Protein AF-A0A077ZKM0-F1 (afdb_monomer_lite)

Foldseek 3Di:
DEEEEEDVFQWPLVPDPCSVVCVVVLNLVSLQVTDTPDDLVLQQVLVVVVVVVVDAYEYQYEARAPDDPVSSVVNLVSNVVNCVVSVPDHDYYHHHHPPDQRCVVPVVPAQAYEYGDQDPVNQVSDPSYHYDHVVVDPVSVVSVVSD

Sequence (147 aa):
MLAFDMDGTIADLYGVNGWLSKLRKEDASPYLEAKPMWDVDKLNELINKLKQAGWEIAIITWLSKESSPEYAKAVREAKKAWLLKWGFPYDHFHGLKYGATKADAVRRKASKAILIDDNKKVREGWHLGETINPKTCDLIDFLASLL

InterPro domains:
  IPR023214 HAD superfamily [G3DSA:3.40.50.1000] (1-134)
  IPR036412 HAD-like superfamily [SSF56784] (2-122)

Secondary structure (DSSP, 8-state):
-EEE--BTTTEEGGGSTTHHHHHHTT--HHHHHPEESS-HHHHHHHHHHHHHTT--EEEEEEPPTT--HHHHHHHHHHHHHHHHHTT---SEEEEEPTT--GGGGTTTT-SS-EEE-S-HHHHHT--SS-EE-TTTS-HHHHHHTT-

Structure (mmCIF, N/CA/C/O backbone):
data_AF-A0A077ZKM0-F1
#
_entry.id   AF-A0A077ZKM0-F1
#
loop_
_atom_site.group_PDB
_atom_site.id
_atom_site.type_symbol
_atom_site.label_atom_id
_atom_site.label_alt_id
_atom_site.label_comp_id
_atom_site.label_asym_id
_atom_site.label_entity_id
_atom_site.label_seq_id
_atom_site.pdbx_PDB_ins_code
_atom_site.Cartn_x
_atom_site.Cartn_y
_atom_site.Cartn_z
_atom_site.occupancy
_atom_site.B_iso_or_equiv
_atom_site.auth_seq_id
_atom_site.auth_comp_id
_atom_site.auth_asym_id
_atom_site.auth_atom_id
_atom_site.pdbx_PDB_model_num
ATOM 1 N N . MET A 1 1 ? -7.426 10.182 10.824 1.00 96.75 1 MET A N 1
ATOM 2 C CA . MET A 1 1 ? -7.020 9.776 9.457 1.00 96.75 1 MET A CA 1
ATOM 3 C C . MET A 1 1 ? -6.014 8.641 9.544 1.00 96.75 1 MET A C 1
ATOM 5 O O . MET A 1 1 ? -5.131 8.699 10.399 1.00 96.75 1 MET A O 1
ATOM 9 N N . LEU A 1 2 ? -6.136 7.654 8.660 1.00 98.12 2 LEU A N 1
ATOM 10 C CA . LEU A 1 2 ? -5.120 6.635 8.404 1.00 98.12 2 LEU A CA 1
ATOM 11 C C . LEU A 1 2 ? -4.416 6.956 7.084 1.00 98.12 2 LEU A C 1
ATOM 13 O O . LEU A 1 2 ? -5.070 7.144 6.058 1.00 98.12 2 LEU A O 1
ATOM 17 N N . ALA A 1 3 ? -3.093 7.054 7.125 1.00 98.38 3 ALA A N 1
ATOM 18 C CA . ALA A 1 3 ? -2.249 7.307 5.970 1.00 98.38 3 ALA A CA 1
ATOM 19 C C . ALA A 1 3 ? -1.482 6.031 5.614 1.00 98.38 3 ALA A C 1
ATOM 21 O O . ALA A 1 3 ? -0.663 5.568 6.401 1.00 98.38 3 ALA A O 1
ATOM 22 N N . PHE A 1 4 ? -1.727 5.478 4.432 1.00 98.62 4 PHE A N 1
ATOM 23 C CA . PHE A 1 4 ? -1.089 4.256 3.956 1.00 98.62 4 PHE A CA 1
ATOM 24 C C . PHE A 1 4 ? -0.040 4.572 2.898 1.00 98.62 4 PHE A C 1
ATOM 26 O O . PHE A 1 4 ? -0.325 5.227 1.890 1.00 98.62 4 PHE A O 1
ATOM 33 N N . ASP A 1 5 ? 1.169 4.062 3.097 1.00 98.62 5 ASP A N 1
ATOM 34 C CA . ASP A 1 5 ? 2.068 3.801 1.983 1.00 98.62 5 ASP A CA 1
ATOM 35 C C . ASP A 1 5 ? 1.561 2.638 1.112 1.00 98.62 5 ASP A C 1
ATOM 37 O O . ASP A 1 5 ? 0.680 1.879 1.513 1.00 98.62 5 ASP A O 1
ATOM 41 N N . MET A 1 6 ? 2.120 2.502 -0.094 1.00 98.38 6 MET A N 1
ATOM 42 C CA . MET A 1 6 ? 1.832 1.380 -0.984 1.00 98.38 6 MET A CA 1
ATOM 43 C C . MET A 1 6 ? 2.916 0.304 -0.977 1.00 98.38 6 MET A C 1
ATOM 45 O O . MET A 1 6 ? 2.642 -0.834 -0.594 1.00 98.38 6 MET A O 1
ATOM 49 N N . ASP A 1 7 ? 4.117 0.643 -1.437 1.00 98.00 7 ASP A N 1
ATOM 50 C CA . ASP A 1 7 ? 5.103 -0.330 -1.909 1.00 98.00 7 ASP A CA 1
ATOM 51 C C . ASP A 1 7 ? 5.859 -0.972 -0.740 1.00 98.00 7 ASP A C 1
ATOM 53 O O . ASP A 1 7 ? 6.656 -0.326 -0.071 1.00 98.00 7 ASP A O 1
ATOM 57 N N . GLY A 1 8 ? 5.637 -2.265 -0.511 1.00 97.38 8 GLY A N 1
ATOM 58 C CA . GLY A 1 8 ? 6.117 -2.974 0.678 1.00 97.38 8 GLY A CA 1
ATOM 59 C C . GLY A 1 8 ? 5.218 -2.803 1.906 1.00 97.38 8 GLY A C 1
ATOM 60 O O . GLY A 1 8 ? 5.574 -3.296 2.977 1.00 97.38 8 GLY A O 1
ATOM 61 N N . THR A 1 9 ? 4.068 -2.136 1.746 1.00 98.31 9 THR A N 1
ATOM 62 C CA . THR A 1 9 ? 3.103 -1.839 2.815 1.00 98.31 9 THR A CA 1
ATOM 63 C C . THR A 1 9 ? 1.756 -2.526 2.576 1.00 98.31 9 THR A C 1
ATOM 65 O O . THR A 1 9 ? 1.406 -3.444 3.316 1.00 98.31 9 THR A O 1
ATOM 68 N N . ILE A 1 10 ? 1.018 -2.130 1.531 1.00 98.25 10 ILE A N 1
ATOM 69 C CA . ILE A 1 10 ? -0.215 -2.816 1.086 1.00 98.25 10 ILE A CA 1
ATOM 70 C C . ILE A 1 10 ? -0.001 -3.603 -0.211 1.00 98.25 10 ILE A C 1
ATOM 72 O O . ILE A 1 10 ? -0.718 -4.570 -0.457 1.00 98.25 10 ILE A O 1
ATOM 76 N N . ALA A 1 11 ? 1.002 -3.232 -1.010 1.00 98.44 11 ALA A N 1
ATOM 77 C CA . ALA A 1 11 ? 1.358 -3.880 -2.265 1.00 98.44 11 ALA A CA 1
ATOM 78 C C . ALA A 1 11 ? 2.772 -4.468 -2.178 1.00 98.44 11 ALA A C 1
ATOM 80 O O . ALA A 1 11 ? 3.730 -3.748 -1.893 1.00 98.44 11 ALA A O 1
ATOM 81 N N . ASP A 1 12 ? 2.922 -5.759 -2.464 1.00 98.25 12 ASP A N 1
ATOM 82 C CA . ASP A 1 12 ? 4.198 -6.477 -2.455 1.00 98.25 12 ASP A CA 1
ATOM 83 C C . ASP A 1 12 ? 5.005 -6.197 -3.732 1.00 98.25 12 ASP A C 1
ATOM 85 O O . ASP A 1 12 ? 5.233 -7.068 -4.574 1.00 98.25 12 ASP A O 1
ATOM 89 N N . LEU A 1 13 ? 5.403 -4.935 -3.915 1.00 98.44 13 LEU A N 1
ATOM 90 C CA . LEU A 1 13 ? 6.248 -4.529 -5.038 1.00 98.44 13 LEU A CA 1
ATOM 91 C C . LEU A 1 13 ? 7.565 -5.315 -5.047 1.00 98.44 13 LEU A C 1
ATOM 93 O O . LEU A 1 13 ? 8.053 -5.704 -6.107 1.00 98.44 13 LEU A O 1
ATOM 97 N N . TYR A 1 14 ? 8.142 -5.541 -3.865 1.00 97.38 14 TYR A N 1
ATOM 98 C CA . TYR A 1 14 ? 9.453 -6.166 -3.723 1.00 97.38 14 TYR A CA 1
ATOM 99 C C . TYR A 1 14 ? 9.433 -7.676 -4.008 1.00 97.38 14 TYR A C 1
ATOM 101 O O . TYR A 1 14 ? 10.485 -8.230 -4.334 1.00 97.38 14 TYR A O 1
ATOM 109 N N . GLY A 1 15 ? 8.262 -8.317 -3.955 1.00 97.88 15 GLY A N 1
ATOM 110 C CA . GLY A 1 15 ? 8.039 -9.695 -4.393 1.00 97.88 15 GLY A CA 1
ATOM 111 C C . GLY A 1 15 ? 7.833 -9.874 -5.903 1.00 97.88 15 GLY A C 1
ATOM 112 O O . GLY A 1 15 ? 7.847 -11.008 -6.387 1.00 97.88 15 GLY A O 1
ATOM 113 N N . VAL A 1 16 ? 7.674 -8.797 -6.688 1.00 98.50 16 VAL A N 1
ATOM 114 C CA . VAL A 1 16 ? 7.533 -8.908 -8.152 1.00 98.50 16 VAL A CA 1
ATOM 115 C C . VAL A 1 16 ? 8.869 -9.289 -8.793 1.00 98.50 16 VAL A C 1
ATOM 117 O O . VAL A 1 16 ? 9.893 -8.629 -8.601 1.00 98.50 16 VAL A O 1
ATOM 120 N N . ASN A 1 17 ? 8.870 -10.343 -9.613 1.00 98.31 17 ASN A N 1
ATOM 121 C CA . ASN A 1 17 ? 10.092 -10.817 -10.257 1.00 98.31 17 ASN A CA 1
ATOM 122 C C . ASN A 1 17 ? 10.723 -9.728 -11.144 1.00 98.31 17 ASN A C 1
ATOM 124 O O . ASN A 1 17 ? 10.085 -9.176 -12.042 1.00 98.31 17 ASN A O 1
ATOM 128 N N . GLY A 1 18 ? 11.998 -9.429 -10.896 1.00 98.12 18 GLY A N 1
ATOM 129 C CA . GLY A 1 18 ? 12.744 -8.425 -11.649 1.00 98.12 18 GLY A CA 1
ATOM 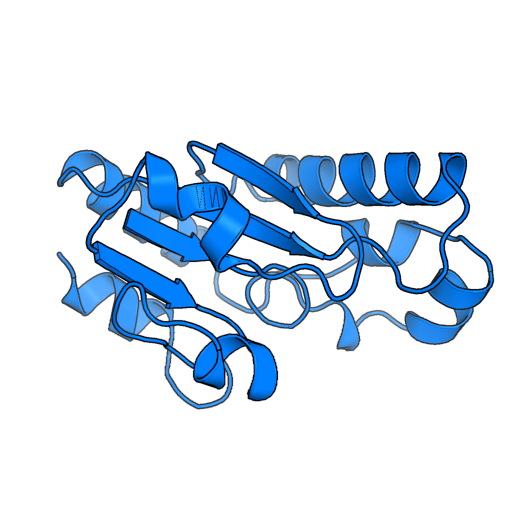130 C C . GLY A 1 18 ? 12.279 -6.980 -11.435 1.00 98.12 18 GLY A C 1
ATOM 131 O O . GLY A 1 18 ? 12.667 -6.127 -12.239 1.00 98.12 18 GLY A O 1
ATOM 132 N N . TRP A 1 19 ? 11.503 -6.682 -10.379 1.00 98.19 19 TRP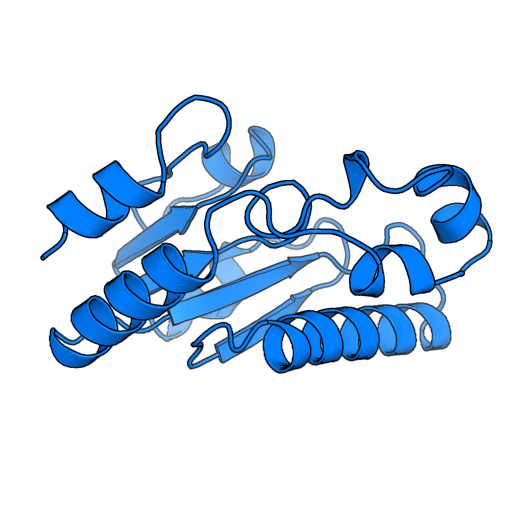 A N 1
ATOM 133 C CA . TRP A 1 19 ? 10.914 -5.355 -10.139 1.00 98.19 19 TRP A CA 1
ATOM 134 C C . TRP A 1 19 ? 11.929 -4.220 -10.312 1.00 98.19 19 TRP A C 1
ATOM 136 O O . TRP A 1 19 ? 11.697 -3.306 -11.096 1.00 98.19 19 TRP A O 1
ATOM 146 N N . LEU A 1 20 ? 13.106 -4.310 -9.681 1.00 96.94 20 LEU A N 1
ATOM 147 C CA . LEU A 1 20 ? 14.107 -3.240 -9.720 1.00 96.94 20 LEU A CA 1
ATOM 148 C C . LEU A 1 20 ? 14.668 -3.016 -11.130 1.00 96.94 20 LEU A C 1
ATOM 150 O O . LEU A 1 20 ? 14.926 -1.878 -11.520 1.00 96.94 20 LEU A O 1
ATOM 154 N N . SER A 1 21 ? 14.860 -4.092 -11.899 1.00 97.25 21 SER A N 1
ATOM 155 C CA . SER A 1 21 ? 15.332 -3.995 -13.284 1.00 97.25 21 SER A CA 1
ATOM 156 C C . SER A 1 21 ? 14.288 -3.319 -14.169 1.00 97.25 21 SER A C 1
ATOM 158 O O . SER A 1 21 ? 14.643 -2.442 -14.953 1.00 97.25 21 SER A O 1
ATOM 160 N N . LYS A 1 22 ? 13.010 -3.680 -13.998 1.00 97.69 22 LYS A N 1
ATOM 161 C CA . LYS A 1 22 ? 11.882 -3.052 -14.692 1.00 97.69 22 LYS A CA 1
ATOM 162 C C . LYS A 1 22 ? 11.787 -1.560 -14.357 1.00 97.69 22 LYS A C 1
ATOM 164 O O . LYS A 1 22 ? 11.807 -0.737 -15.268 1.00 97.69 22 LYS A O 1
ATOM 169 N N . LEU A 1 23 ? 11.843 -1.190 -13.074 1.00 97.00 23 LEU A N 1
ATOM 170 C CA . LEU A 1 23 ? 11.753 0.221 -12.679 1.00 97.00 23 LEU A CA 1
ATOM 171 C C . LEU A 1 23 ? 12.889 1.075 -13.259 1.00 97.00 23 LEU A C 1
ATOM 173 O O . LEU A 1 23 ? 12.653 2.198 -13.695 1.00 97.00 23 LEU A O 1
ATOM 177 N N . ARG A 1 24 ? 14.117 0.538 -13.300 1.00 95.19 24 ARG A N 1
ATOM 178 C CA . ARG A 1 24 ? 15.284 1.211 -13.907 1.00 95.19 24 ARG A CA 1
ATOM 179 C C . ARG A 1 24 ? 15.170 1.389 -15.422 1.00 95.19 24 ARG A C 1
ATOM 181 O O . ARG A 1 24 ? 15.888 2.209 -15.979 1.00 95.19 24 ARG A O 1
ATOM 188 N N . LYS A 1 25 ? 14.307 0.615 -16.079 1.00 96.19 25 LYS A N 1
ATOM 189 C CA . LYS A 1 25 ? 13.983 0.727 -17.508 1.00 96.19 25 LYS A CA 1
ATOM 190 C C . LYS A 1 25 ? 12.708 1.537 -17.756 1.00 96.19 25 LYS A C 1
ATOM 192 O O . LYS A 1 25 ? 12.183 1.494 -18.861 1.00 96.19 25 LYS A O 1
ATOM 197 N N . GLU A 1 26 ? 12.207 2.233 -16.734 1.00 97.06 26 GLU A N 1
ATOM 198 C CA . GLU A 1 26 ? 10.944 2.974 -16.778 1.00 97.06 26 GLU A CA 1
ATOM 199 C C . GLU A 1 26 ? 9.718 2.104 -17.122 1.00 97.06 26 GLU A C 1
ATOM 201 O O . GLU A 1 26 ? 8.726 2.570 -17.681 1.00 97.06 26 GLU A O 1
ATOM 206 N N . ASP A 1 27 ? 9.757 0.823 -16.744 1.00 97.25 27 ASP A N 1
ATOM 207 C CA . ASP A 1 27 ? 8.618 -0.087 -16.842 1.00 97.25 27 ASP A CA 1
ATOM 208 C C . ASP A 1 27 ? 7.786 -0.037 -15.551 1.00 97.25 27 ASP A C 1
ATOM 210 O O . ASP A 1 27 ? 8.226 -0.468 -14.482 1.00 97.25 27 ASP A O 1
ATOM 214 N N . ALA A 1 28 ? 6.562 0.488 -15.662 1.00 98.12 28 ALA A N 1
ATOM 215 C CA . ALA A 1 28 ? 5.629 0.647 -14.547 1.00 98.12 28 ALA A CA 1
ATOM 216 C C . ALA A 1 28 ? 4.848 -0.636 -14.202 1.00 98.12 28 ALA A C 1
ATOM 218 O O . ALA A 1 28 ? 4.119 -0.644 -13.206 1.00 98.12 28 ALA A O 1
ATOM 219 N N . SER A 1 29 ? 4.986 -1.715 -14.982 1.00 98.19 29 SER A N 1
ATOM 220 C CA . SER A 1 29 ? 4.259 -2.973 -14.766 1.00 98.19 29 SER A CA 1
ATOM 221 C C . SER A 1 29 ? 4.389 -3.551 -13.350 1.00 98.19 29 SER A C 1
ATOM 223 O O . SER A 1 29 ? 3.366 -4.016 -12.839 1.00 98.19 29 SER A O 1
ATOM 225 N N . PRO A 1 30 ? 5.534 -3.454 -12.631 1.00 98.62 30 PRO A N 1
ATOM 226 C CA . PRO A 1 30 ? 5.636 -4.012 -11.283 1.00 98.62 30 PRO A CA 1
ATOM 227 C C . PRO A 1 30 ? 4.619 -3.444 -10.295 1.00 98.62 30 PRO A C 1
ATOM 229 O O . PRO A 1 30 ? 4.122 -4.173 -9.441 1.00 98.62 30 PRO A O 1
ATOM 232 N N . TYR A 1 31 ? 4.261 -2.165 -10.431 1.00 98.50 31 TYR A N 1
ATOM 233 C CA . TYR A 1 31 ? 3.287 -1.525 -9.546 1.00 98.50 31 TYR A CA 1
ATOM 234 C C . TYR A 1 31 ? 1.871 -2.092 -9.711 1.00 98.50 31 TYR A C 1
ATOM 236 O O . TYR A 1 31 ? 1.083 -2.022 -8.774 1.00 98.50 31 TYR A O 1
ATOM 244 N N . LEU A 1 32 ? 1.544 -2.658 -10.878 1.00 98.00 32 LEU A N 1
ATOM 245 C CA . LEU A 1 32 ? 0.258 -3.311 -11.148 1.00 98.00 32 LEU A CA 1
ATOM 246 C C . LEU A 1 32 ? 0.308 -4.832 -10.901 1.00 98.00 32 LEU A C 1
ATOM 248 O O . LEU A 1 32 ? -0.699 -5.438 -10.520 1.00 98.00 32 LEU A O 1
ATOM 252 N N . GLU A 1 33 ? 1.469 -5.448 -11.135 1.00 98.25 33 GLU A N 1
ATOM 253 C CA . GLU A 1 33 ? 1.726 -6.882 -10.942 1.00 98.25 33 GLU A CA 1
ATOM 254 C C . GLU A 1 33 ? 1.799 -7.283 -9.465 1.00 98.25 33 GLU A C 1
ATOM 256 O O . GLU A 1 33 ? 1.453 -8.421 -9.138 1.00 98.25 33 GLU A O 1
ATOM 261 N N . ALA A 1 34 ? 2.226 -6.367 -8.590 1.00 98.62 34 ALA A N 1
ATOM 262 C CA . ALA A 1 34 ? 2.352 -6.600 -7.155 1.00 98.62 34 ALA A CA 1
ATOM 263 C C . ALA A 1 34 ? 1.090 -7.253 -6.572 1.00 98.62 34 ALA A C 1
ATOM 265 O O . ALA A 1 34 ? -0.041 -6.832 -6.841 1.00 98.62 34 ALA A O 1
ATOM 266 N N . LYS A 1 35 ? 1.277 -8.287 -5.752 1.00 98.38 35 LYS A N 1
ATOM 267 C CA . LYS A 1 35 ? 0.181 -8.893 -4.990 1.00 98.38 35 LYS A CA 1
ATOM 268 C C . LYS A 1 35 ? -0.105 -8.059 -3.735 1.00 98.38 35 LYS A C 1
ATOM 270 O O . LYS A 1 35 ? 0.765 -7.302 -3.308 1.00 98.38 35 LYS A O 1
ATOM 275 N N . PRO A 1 36 ? -1.297 -8.164 -3.134 1.00 98.31 36 PRO A N 1
ATOM 276 C CA . PRO A 1 36 ? -1.538 -7.608 -1.810 1.00 98.31 36 PRO A CA 1
ATOM 277 C C . PRO A 1 36 ? -0.565 -8.196 -0.779 1.00 98.31 36 PRO A C 1
ATOM 279 O O . PRO A 1 36 ? -0.297 -9.395 -0.800 1.00 98.31 36 PRO A O 1
ATOM 282 N N . MET A 1 37 ? -0.049 -7.350 0.116 1.00 97.06 37 MET A N 1
ATOM 283 C CA . MET A 1 37 ? 0.770 -7.773 1.268 1.00 97.06 37 MET A CA 1
ATOM 284 C C . MET A 1 37 ? -0.053 -8.515 2.331 1.00 97.06 37 MET A C 1
ATOM 286 O O . MET A 1 37 ? 0.495 -9.271 3.126 1.00 97.06 37 MET A O 1
ATOM 290 N N . TRP A 1 38 ? -1.364 -8.273 2.347 1.00 97.31 38 TRP A N 1
ATOM 291 C CA . TRP A 1 38 ? -2.316 -8.746 3.349 1.00 97.31 38 TRP A CA 1
ATOM 292 C C . TRP A 1 38 ? -3.519 -9.395 2.667 1.00 97.31 38 TRP A C 1
ATOM 294 O O . TRP A 1 38 ? -3.723 -9.223 1.464 1.00 97.31 38 TRP A O 1
ATOM 304 N N . ASP A 1 39 ? -4.341 -10.099 3.444 1.00 97.62 39 ASP A N 1
ATOM 305 C CA . ASP A 1 39 ? -5.669 -10.534 3.006 1.00 97.62 39 ASP A CA 1
ATOM 306 C C . ASP A 1 39 ? -6.511 -9.298 2.656 1.00 97.62 39 ASP A C 1
ATOM 308 O O . ASP A 1 39 ? -6.946 -8.548 3.534 1.00 97.62 39 ASP A O 1
ATOM 312 N N . VAL A 1 40 ? -6.663 -9.044 1.355 1.00 95.69 40 VAL A N 1
ATOM 313 C CA . VAL A 1 40 ? -7.239 -7.793 0.859 1.00 95.69 40 VAL A CA 1
ATOM 314 C C . VAL A 1 40 ? -8.734 -7.698 1.123 1.00 95.69 40 VAL A C 1
ATOM 316 O O . VAL A 1 40 ? -9.230 -6.597 1.340 1.00 95.69 40 VAL A O 1
ATOM 319 N N . ASP A 1 41 ? -9.439 -8.827 1.192 1.00 97.31 41 ASP A N 1
ATOM 320 C CA . ASP A 1 41 ? -10.869 -8.839 1.487 1.00 97.31 41 ASP A CA 1
ATOM 321 C C . ASP A 1 41 ? -11.104 -8.417 2.941 1.00 97.31 41 ASP A C 1
ATOM 323 O O . ASP A 1 41 ? -11.892 -7.503 3.203 1.00 97.31 41 ASP A O 1
ATOM 327 N N . LYS A 1 42 ? -10.334 -8.980 3.883 1.00 97.94 42 LYS A N 1
ATOM 328 C CA . LYS A 1 42 ? -10.371 -8.560 5.297 1.00 97.94 42 LYS A CA 1
ATOM 329 C C . LYS A 1 42 ? -9.936 -7.115 5.480 1.00 97.94 42 LYS A C 1
ATOM 331 O O . LYS A 1 42 ? -10.554 -6.372 6.244 1.00 97.94 42 LYS A O 1
ATOM 336 N N . LEU A 1 43 ? -8.875 -6.706 4.785 1.00 97.25 43 LEU A N 1
ATOM 337 C CA . LEU A 1 43 ? -8.374 -5.340 4.870 1.00 97.25 43 LEU A CA 1
ATOM 338 C C . LEU A 1 43 ? -9.437 -4.345 4.381 1.00 97.25 43 LEU A C 1
ATOM 340 O O . LEU A 1 43 ? -9.724 -3.366 5.067 1.00 97.25 43 LEU A O 1
ATOM 344 N N . ASN A 1 44 ? -10.070 -4.621 3.240 1.00 98.19 44 ASN A N 1
ATOM 345 C CA . ASN A 1 44 ? -11.125 -3.783 2.678 1.00 98.19 44 ASN A CA 1
ATOM 346 C C . ASN A 1 44 ? -12.356 -3.729 3.593 1.00 98.19 44 ASN A C 1
ATOM 348 O O . ASN A 1 44 ? -12.942 -2.657 3.763 1.00 98.19 44 ASN A O 1
ATOM 352 N N . GLU A 1 45 ? -12.742 -4.850 4.208 1.00 98.38 45 GLU A N 1
ATOM 353 C CA . GLU A 1 45 ? -13.833 -4.893 5.187 1.00 98.38 45 GLU A CA 1
ATOM 354 C C . GLU A 1 45 ? -13.542 -3.984 6.391 1.00 98.38 45 GLU A C 1
ATOM 356 O O . GLU A 1 45 ? -14.363 -3.128 6.735 1.00 98.38 45 GLU A O 1
ATOM 361 N N . LEU A 1 46 ? -12.360 -4.120 7.001 1.00 98.50 46 LEU A N 1
ATOM 362 C CA . LEU A 1 46 ? -11.948 -3.306 8.147 1.00 98.50 46 LEU A CA 1
ATOM 363 C C . LEU A 1 46 ? -11.849 -1.825 7.790 1.00 98.50 46 LEU A C 1
ATOM 365 O O . LEU A 1 46 ? -12.372 -0.982 8.516 1.00 98.50 46 LEU A O 1
ATOM 369 N N . ILE A 1 47 ? -11.237 -1.494 6.652 1.00 98.50 47 ILE A N 1
ATOM 370 C CA . ILE A 1 47 ? -11.126 -0.110 6.187 1.00 98.50 47 ILE A CA 1
ATOM 371 C C . ILE A 1 47 ? -12.518 0.497 5.978 1.00 98.50 47 ILE A C 1
ATOM 373 O O . ILE A 1 47 ? -12.753 1.630 6.393 1.00 98.50 47 ILE A O 1
ATOM 377 N N . ASN A 1 48 ? -13.468 -0.237 5.394 1.00 98.62 48 ASN A N 1
ATOM 378 C CA . ASN A 1 48 ? -14.836 0.256 5.233 1.00 98.62 48 ASN A CA 1
ATOM 379 C C . ASN A 1 48 ? -15.546 0.476 6.577 1.00 98.62 48 ASN A C 1
ATOM 381 O O . ASN A 1 48 ? -16.211 1.500 6.738 1.00 98.62 48 ASN A O 1
ATOM 385 N N . LYS A 1 49 ? -15.372 -0.419 7.557 1.00 98.69 49 LYS A N 1
ATOM 386 C CA . LYS A 1 49 ? -15.889 -0.220 8.924 1.00 98.69 49 LYS A CA 1
ATOM 387 C C . LYS A 1 49 ? -15.271 1.014 9.587 1.00 98.69 49 LYS A C 1
ATOM 389 O O . LYS A 1 49 ? -15.990 1.831 10.155 1.00 98.69 49 LYS A O 1
ATOM 394 N N . LEU A 1 50 ? -13.962 1.211 9.444 1.00 98.50 50 LEU A N 1
ATOM 395 C CA . LEU A 1 50 ? -13.266 2.388 9.967 1.00 98.50 50 LEU A CA 1
ATOM 396 C C . LEU A 1 50 ? -13.775 3.674 9.303 1.00 98.50 50 LEU A C 1
ATOM 398 O O . LEU A 1 50 ? -14.042 4.657 9.992 1.00 98.50 50 LEU A O 1
ATOM 402 N N . LYS A 1 51 ? -13.994 3.667 7.984 1.00 98.31 51 LYS A N 1
ATOM 403 C CA . LYS A 1 51 ? -14.617 4.796 7.273 1.00 98.31 51 LYS A CA 1
ATOM 404 C C . LYS A 1 51 ? -16.012 5.111 7.810 1.00 98.31 51 LYS A C 1
ATOM 406 O O . LYS A 1 51 ? -16.322 6.278 8.032 1.00 98.31 51 LYS A O 1
ATOM 411 N N . GLN A 1 52 ? -16.834 4.092 8.070 1.00 98.12 52 GLN A N 1
ATOM 412 C CA . GLN A 1 52 ? -18.153 4.265 8.694 1.00 98.12 52 GLN A CA 1
ATOM 413 C C . GLN A 1 52 ? -18.053 4.836 10.118 1.00 98.12 52 GLN A C 1
ATOM 415 O O . GLN A 1 52 ? -18.908 5.621 10.517 1.00 98.12 52 GLN A O 1
ATOM 420 N N . ALA A 1 53 ? -16.985 4.510 10.850 1.00 97.69 53 ALA A N 1
ATOM 421 C CA . ALA A 1 53 ? -16.668 5.082 12.159 1.00 97.69 53 ALA A CA 1
ATOM 422 C C . ALA A 1 53 ? -16.035 6.494 12.094 1.00 97.69 53 ALA A C 1
ATOM 424 O O . ALA A 1 53 ? -15.661 7.051 13.124 1.00 97.69 53 ALA A O 1
ATOM 425 N N . GLY A 1 54 ? -15.918 7.097 10.904 1.00 96.75 54 GLY A N 1
ATOM 426 C CA . GLY A 1 54 ? -15.432 8.470 10.718 1.00 96.75 54 GLY A CA 1
ATOM 427 C C . GLY A 1 54 ? -13.938 8.594 10.409 1.00 96.75 54 GLY A C 1
ATOM 428 O O . GLY A 1 54 ? -13.407 9.706 10.367 1.00 96.75 54 GLY A O 1
ATOM 429 N N . TRP A 1 55 ? -13.235 7.485 10.168 1.00 97.50 55 TRP A N 1
ATOM 430 C CA . TRP A 1 55 ? -11.845 7.539 9.725 1.00 97.50 55 TRP A CA 1
ATOM 431 C C . TRP A 1 55 ? -11.739 7.911 8.243 1.00 97.50 55 TRP A C 1
ATOM 433 O O . TRP A 1 55 ? -12.224 7.200 7.370 1.00 97.50 55 TRP A O 1
ATOM 443 N N . GLU A 1 56 ? -11.001 8.978 7.937 1.00 97.06 56 GLU A N 1
ATOM 444 C CA . GLU A 1 56 ? -10.533 9.231 6.569 1.00 97.06 56 GLU A CA 1
ATOM 445 C C . GLU A 1 56 ? -9.318 8.364 6.220 1.00 97.06 56 GLU A C 1
ATOM 447 O O . GLU A 1 56 ? -8.402 8.207 7.042 1.00 97.06 56 GLU A O 1
ATOM 452 N N . ILE A 1 57 ? -9.275 7.877 4.980 1.00 98.25 57 ILE A N 1
ATOM 453 C CA . ILE A 1 57 ? -8.229 6.999 4.451 1.00 98.25 57 ILE A CA 1
ATOM 454 C C . ILE A 1 57 ? -7.467 7.712 3.331 1.00 98.25 57 ILE A C 1
ATOM 456 O O . ILE A 1 57 ? -8.016 8.017 2.268 1.00 98.25 57 ILE A O 1
ATOM 460 N N . ALA A 1 58 ? -6.177 7.955 3.546 1.00 98.31 58 ALA A N 1
ATOM 461 C CA . ALA A 1 58 ? -5.292 8.580 2.572 1.00 98.31 58 ALA A CA 1
ATOM 462 C C . ALA A 1 58 ? -4.225 7.591 2.092 1.00 98.31 58 ALA A C 1
ATOM 464 O O . ALA A 1 58 ? -3.491 7.025 2.895 1.00 98.31 58 ALA A O 1
ATOM 465 N N . ILE A 1 59 ? -4.076 7.442 0.778 1.00 98.69 59 ILE A N 1
ATOM 466 C CA . ILE A 1 59 ? -2.912 6.793 0.172 1.00 98.69 59 ILE A CA 1
ATOM 467 C C . ILE A 1 59 ? -1.837 7.853 -0.046 1.00 98.69 59 ILE A C 1
ATOM 469 O O . ILE A 1 59 ? -2.061 8.816 -0.782 1.00 98.69 59 ILE A O 1
ATOM 473 N N . ILE A 1 60 ? -0.665 7.683 0.562 1.00 98.31 60 ILE A N 1
ATOM 474 C CA . ILE A 1 60 ? 0.484 8.579 0.404 1.00 98.31 60 ILE A CA 1
ATOM 475 C C . ILE A 1 60 ? 1.703 7.757 0.005 1.00 98.31 60 ILE A C 1
ATOM 477 O O . ILE A 1 60 ? 2.347 7.107 0.827 1.00 98.31 60 ILE A O 1
ATOM 481 N N . THR A 1 61 ? 2.056 7.818 -1.273 1.00 98.56 61 THR A N 1
ATOM 482 C CA . THR A 1 61 ? 3.086 6.962 -1.864 1.00 98.56 61 THR A CA 1
ATOM 483 C C . THR A 1 61 ? 4.057 7.779 -2.700 1.00 98.56 61 THR A C 1
ATOM 485 O O . THR A 1 61 ? 3.680 8.764 -3.341 1.00 98.56 61 THR A O 1
ATOM 488 N N . TRP A 1 62 ? 5.326 7.384 -2.695 1.00 98.00 62 TRP A N 1
ATOM 489 C CA . TRP A 1 62 ? 6.288 7.923 -3.645 1.00 98.00 62 TRP A CA 1
ATOM 490 C C . TRP A 1 62 ? 6.068 7.318 -5.035 1.00 98.00 62 TRP A C 1
ATOM 492 O O . TRP A 1 62 ? 5.713 6.151 -5.192 1.00 98.00 62 TRP A O 1
ATOM 502 N N . LEU A 1 63 ? 6.284 8.136 -6.058 1.00 97.50 63 LEU A N 1
ATOM 503 C CA . LEU A 1 63 ? 6.518 7.676 -7.423 1.00 97.50 63 LEU A CA 1
ATOM 504 C C . LEU A 1 63 ? 7.943 7.111 -7.531 1.00 97.50 63 LEU A C 1
ATOM 506 O O . LEU A 1 63 ? 8.728 7.206 -6.584 1.00 97.50 63 LEU A O 1
ATOM 510 N N . SER A 1 64 ? 8.285 6.528 -8.681 1.00 96.12 64 SER A N 1
ATOM 511 C CA . SER A 1 64 ? 9.614 5.943 -8.876 1.00 96.12 64 SER A CA 1
ATOM 512 C C . SER A 1 64 ? 10.730 6.967 -8.646 1.00 96.12 64 SER A C 1
ATOM 514 O O . SER A 1 64 ? 10.605 8.156 -8.957 1.00 96.12 64 SER A O 1
ATOM 516 N N . LYS A 1 65 ? 11.847 6.489 -8.095 1.00 94.88 65 LYS A N 1
ATOM 517 C CA . LYS A 1 65 ? 13.076 7.272 -7.968 1.00 94.88 65 LYS A CA 1
ATOM 518 C C . LYS A 1 65 ? 13.596 7.630 -9.365 1.00 94.88 65 LYS A C 1
ATOM 520 O O . LYS A 1 65 ? 13.575 6.774 -10.242 1.00 94.88 65 LYS A O 1
ATOM 525 N N . GLU A 1 66 ? 14.067 8.871 -9.536 1.00 85.50 66 GLU A N 1
ATOM 526 C CA . GLU A 1 66 ? 14.748 9.344 -10.760 1.00 85.50 66 GLU A CA 1
ATOM 527 C C . GLU A 1 66 ? 13.953 9.103 -12.062 1.00 85.50 66 GLU A C 1
ATOM 529 O O . GLU A 1 66 ? 14.518 8.757 -13.089 1.00 85.50 66 GLU A O 1
ATOM 534 N N . SER A 1 67 ? 12.631 9.286 -12.022 1.00 83.88 67 SER A N 1
ATOM 535 C CA . SER A 1 67 ? 11.751 9.062 -13.174 1.00 83.88 67 SER A CA 1
ATOM 536 C C . SER A 1 67 ? 11.636 10.272 -14.102 1.00 83.88 67 SER A C 1
ATOM 538 O O . SER A 1 67 ? 11.482 11.402 -13.616 1.00 83.88 67 SER A O 1
ATOM 540 N N . SER A 1 68 ? 11.550 10.023 -15.411 1.00 94.19 68 SER A N 1
ATOM 541 C CA . SER A 1 68 ? 10.995 10.978 -16.376 1.00 94.19 68 SER A CA 1
ATOM 542 C C . SER A 1 68 ? 9.567 11.410 -15.981 1.00 94.19 68 SER A C 1
ATOM 544 O O . SER A 1 68 ? 8.869 10.683 -15.259 1.00 94.19 68 SER A O 1
ATOM 546 N N . PRO A 1 69 ? 9.091 12.597 -16.403 1.00 95.00 69 PRO A N 1
ATOM 547 C CA . PRO A 1 69 ? 7.710 13.023 -16.160 1.00 95.00 69 PRO A CA 1
ATOM 548 C C . PRO A 1 69 ? 6.664 12.028 -16.690 1.00 95.00 69 PRO A C 1
ATOM 550 O O . PRO A 1 69 ? 5.652 11.772 -16.028 1.00 95.00 69 PRO A O 1
ATOM 553 N N . GLU A 1 70 ? 6.921 11.437 -17.853 1.00 96.56 70 GLU A N 1
ATOM 554 C CA . GLU A 1 70 ? 6.067 10.447 -18.506 1.00 96.56 70 GLU A CA 1
ATOM 555 C C . GLU A 1 70 ? 6.006 9.164 -17.679 1.00 96.56 70 GLU A C 1
ATOM 557 O O . GLU A 1 70 ? 4.916 8.662 -17.388 1.00 96.56 70 GLU A O 1
ATOM 562 N N . TYR A 1 71 ? 7.158 8.678 -17.216 1.00 97.19 71 TYR A N 1
ATOM 563 C CA . TYR A 1 71 ? 7.212 7.508 -16.356 1.00 97.19 71 TYR A CA 1
ATOM 564 C C . TYR A 1 71 ? 6.565 7.775 -14.993 1.00 97.19 71 TYR A C 1
ATOM 566 O O . TYR A 1 71 ? 5.766 6.970 -14.521 1.00 97.19 71 TYR A O 1
ATOM 574 N N . ALA A 1 72 ? 6.784 8.945 -14.388 1.00 97.38 72 ALA A N 1
ATOM 575 C CA . ALA A 1 72 ? 6.104 9.347 -13.155 1.00 97.38 72 ALA A CA 1
ATOM 576 C C . ALA A 1 72 ? 4.568 9.317 -13.303 1.00 97.38 72 ALA A C 1
ATOM 578 O O . ALA A 1 72 ? 3.856 8.902 -12.380 1.00 97.38 72 ALA A O 1
ATOM 579 N N . LYS A 1 73 ? 4.046 9.727 -14.468 1.00 97.31 73 LYS A N 1
ATOM 580 C CA . LYS A 1 73 ? 2.620 9.615 -14.806 1.00 97.31 73 LYS A CA 1
ATOM 581 C C . LYS A 1 73 ? 2.197 8.150 -14.931 1.00 97.31 73 LYS A C 1
ATOM 583 O O . LYS A 1 73 ? 1.205 7.775 -14.314 1.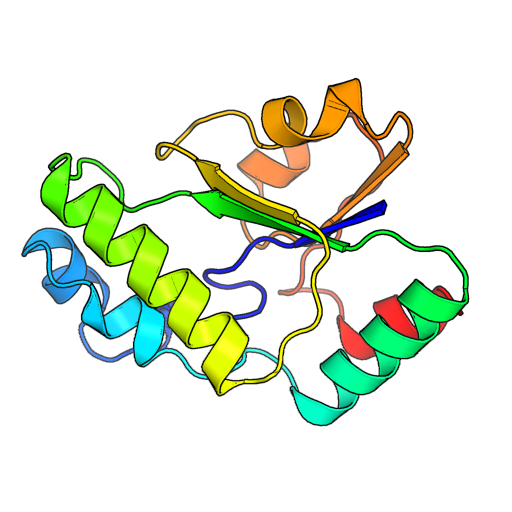00 97.31 73 LYS A O 1
ATOM 588 N N . ALA A 1 74 ? 2.958 7.322 -15.645 1.00 98.00 74 ALA A N 1
ATOM 589 C CA . ALA A 1 74 ? 2.671 5.893 -15.784 1.00 98.00 74 ALA A CA 1
ATOM 590 C C . ALA A 1 74 ? 2.645 5.167 -14.427 1.00 98.00 74 ALA A C 1
ATOM 592 O O . ALA A 1 74 ? 1.714 4.415 -14.153 1.00 98.00 74 ALA A O 1
ATOM 593 N N . VAL A 1 75 ? 3.597 5.455 -13.533 1.00 98.38 75 VAL A N 1
ATOM 594 C CA . VAL A 1 75 ? 3.629 4.911 -12.164 1.00 98.38 75 VAL A CA 1
ATOM 595 C C . VAL A 1 75 ? 2.405 5.344 -11.362 1.00 98.38 75 VAL A C 1
ATOM 597 O O . VAL A 1 75 ? 1.807 4.528 -10.659 1.00 98.38 75 VAL A O 1
ATOM 600 N N . ARG A 1 76 ? 2.001 6.617 -11.466 1.00 98.31 76 ARG A N 1
ATOM 601 C CA . ARG A 1 76 ? 0.793 7.115 -10.794 1.00 98.31 76 ARG A CA 1
ATOM 602 C C . ARG A 1 76 ? -0.452 6.358 -11.255 1.00 98.31 76 ARG A C 1
ATOM 604 O O . ARG A 1 76 ? -1.251 5.956 -10.411 1.00 98.31 76 ARG A O 1
ATOM 611 N N . GLU A 1 77 ? -0.611 6.170 -12.560 1.00 98.44 77 GLU A N 1
ATOM 612 C CA . GLU A 1 77 ? -1.764 5.456 -13.112 1.00 98.44 77 GLU A CA 1
ATOM 613 C C . GLU A 1 77 ? -1.725 3.961 -12.772 1.00 98.44 77 GLU A C 1
ATOM 615 O O . GLU A 1 77 ? -2.746 3.416 -12.365 1.00 98.44 77 GLU A O 1
ATOM 620 N N . ALA A 1 78 ? -0.555 3.315 -12.808 1.00 98.56 78 ALA A N 1
ATOM 621 C CA . ALA A 1 78 ? -0.402 1.914 -12.407 1.00 98.56 78 ALA A CA 1
ATOM 622 C C . ALA A 1 78 ? -0.781 1.686 -10.933 1.00 98.56 78 ALA A C 1
ATOM 624 O O . ALA A 1 78 ? -1.512 0.749 -10.620 1.00 98.56 78 ALA A O 1
ATOM 625 N N . LYS A 1 79 ? -0.359 2.577 -10.028 1.00 98.75 79 LYS A N 1
ATOM 626 C CA . LYS A 1 79 ? -0.720 2.518 -8.602 1.00 98.75 79 LYS A CA 1
ATOM 627 C C . LYS A 1 79 ? -2.219 2.720 -8.367 1.00 98.75 79 LYS A C 1
ATOM 629 O O . LYS A 1 79 ? -2.818 2.005 -7.570 1.00 98.75 79 LYS A O 1
ATOM 634 N N . LYS A 1 80 ? -2.858 3.653 -9.079 1.00 98.69 80 LYS A N 1
ATOM 635 C CA . LYS A 1 80 ? -4.322 3.813 -9.016 1.00 98.69 80 LYS A CA 1
ATOM 636 C C . LYS A 1 80 ? -5.056 2.599 -9.582 1.00 98.69 80 LYS A C 1
ATOM 638 O O . LYS A 1 80 ? -6.028 2.150 -8.985 1.00 98.69 80 LYS A O 1
ATOM 643 N N . ALA A 1 81 ? -4.576 2.051 -10.696 1.00 98.69 81 ALA A N 1
ATOM 644 C CA . ALA A 1 81 ? -5.127 0.837 -11.286 1.00 98.69 81 ALA A CA 1
ATOM 645 C C . ALA A 1 81 ? -4.993 -0.360 -10.336 1.00 98.69 81 ALA A C 1
ATOM 647 O O . ALA A 1 81 ? -5.910 -1.170 -10.256 1.00 98.69 81 ALA A O 1
ATOM 648 N N . TRP A 1 82 ? -3.905 -0.439 -9.566 1.00 98.75 82 TRP A N 1
ATOM 649 C CA . TRP A 1 82 ? -3.743 -1.434 -8.510 1.00 98.75 82 TRP A CA 1
ATOM 650 C C . TRP A 1 82 ? -4.817 -1.292 -7.423 1.00 98.75 82 TRP A C 1
ATOM 652 O O . TRP A 1 82 ? -5.486 -2.271 -7.105 1.00 98.75 82 TRP A O 1
ATOM 662 N N . LEU A 1 83 ? -5.042 -0.075 -6.907 1.00 98.69 83 LEU A N 1
ATOM 663 C CA . LEU A 1 83 ? -6.087 0.181 -5.902 1.00 98.69 83 LEU A CA 1
ATOM 664 C C . LEU A 1 83 ? -7.474 -0.209 -6.427 1.00 98.69 83 LEU A C 1
ATOM 666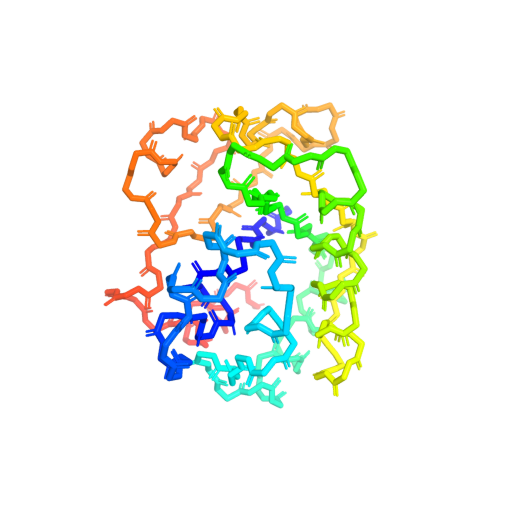 O O . LEU A 1 83 ? -8.235 -0.861 -5.719 1.00 98.69 83 LEU A O 1
ATOM 670 N N . LEU A 1 84 ? -7.775 0.132 -7.685 1.00 98.38 84 LEU A N 1
ATOM 671 C CA . LEU A 1 84 ? -9.032 -0.232 -8.339 1.00 98.38 84 LEU A CA 1
ATOM 672 C C . LEU A 1 84 ? -9.173 -1.751 -8.516 1.00 98.38 84 LEU A C 1
ATOM 674 O O . LEU A 1 84 ? -10.215 -2.308 -8.187 1.00 98.38 84 LEU A O 1
ATOM 678 N N . LYS A 1 85 ? -8.124 -2.420 -9.008 1.00 98.31 85 LYS A N 1
ATOM 679 C CA . LYS A 1 85 ? -8.090 -3.873 -9.244 1.00 98.31 85 LYS A CA 1
ATOM 680 C C . LYS A 1 85 ? -8.410 -4.663 -7.978 1.00 98.31 85 LYS A C 1
ATOM 682 O O . LYS A 1 85 ? -9.094 -5.676 -8.058 1.00 98.31 85 LYS A O 1
ATOM 687 N N . TRP A 1 86 ? -7.900 -4.206 -6.840 1.00 98.06 86 TRP A N 1
ATOM 688 C CA . TRP A 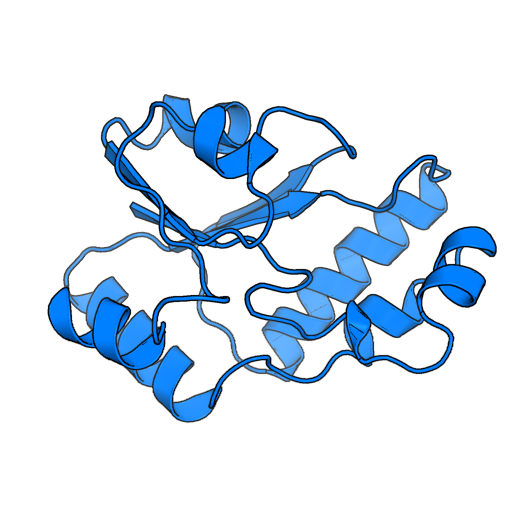1 86 ? -8.064 -4.876 -5.552 1.00 98.06 86 TRP A CA 1
ATOM 689 C C . TRP A 1 86 ? -9.171 -4.272 -4.679 1.00 98.06 86 TRP A C 1
ATOM 691 O O . TRP A 1 86 ? -9.299 -4.641 -3.514 1.00 98.06 86 TRP A O 1
ATOM 701 N N . GLY A 1 87 ? -9.963 -3.339 -5.218 1.00 97.88 87 GLY A N 1
ATOM 702 C CA . GLY A 1 87 ? -11.083 -2.721 -4.507 1.00 97.88 87 GLY A CA 1
ATOM 703 C C . GLY A 1 87 ? -10.691 -1.967 -3.233 1.00 97.88 87 GLY A C 1
ATOM 704 O O . GLY A 1 87 ? -11.527 -1.822 -2.345 1.00 97.88 87 GLY A O 1
ATOM 705 N N . PHE A 1 88 ? -9.441 -1.506 -3.123 1.00 98.38 88 PHE A N 1
ATOM 706 C CA . PHE A 1 88 ? -8.924 -0.883 -1.906 1.00 98.38 88 PHE A CA 1
ATOM 707 C C . PHE A 1 88 ? -9.655 0.443 -1.627 1.00 98.38 88 PHE A C 1
ATOM 709 O O . PHE A 1 88 ? -9.541 1.368 -2.440 1.00 98.38 88 PHE A O 1
ATOM 716 N N . PRO A 1 89 ? -10.370 0.604 -0.496 1.00 98.31 89 PRO A N 1
ATOM 717 C CA . PRO A 1 89 ? -11.108 1.830 -0.215 1.00 98.31 89 PRO A CA 1
ATOM 718 C C . PRO A 1 89 ? -10.172 2.970 0.202 1.00 98.31 89 PRO A C 1
ATOM 720 O O . PRO A 1 89 ? -9.377 2.830 1.127 1.00 98.31 89 PRO A O 1
ATOM 723 N N . TYR A 1 90 ? -10.297 4.140 -0.426 1.00 98.44 90 TYR A N 1
ATOM 724 C CA . TYR A 1 90 ? -9.569 5.350 -0.028 1.00 98.44 90 TYR A CA 1
ATOM 725 C C . TYR A 1 90 ? -10.372 6.621 -0.333 1.00 98.44 90 TYR A C 1
ATOM 727 O O . TYR A 1 90 ? -11.232 6.623 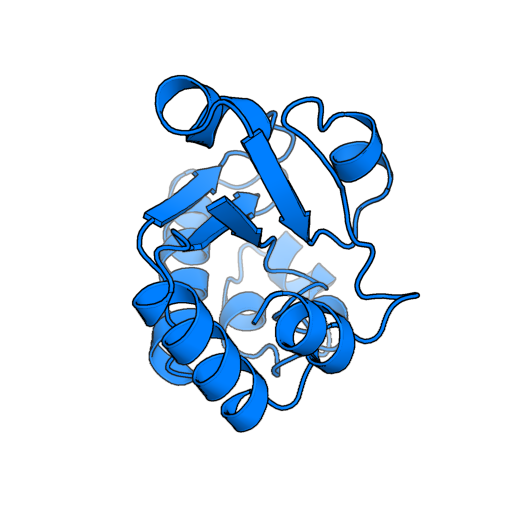-1.209 1.00 98.44 90 TYR A O 1
ATOM 735 N N . ASP A 1 91 ? -10.098 7.705 0.394 1.00 97.81 91 ASP A N 1
ATOM 736 C CA . ASP A 1 91 ? -10.689 9.035 0.169 1.00 97.81 91 ASP A CA 1
ATOM 737 C C . ASP A 1 91 ? -9.754 9.932 -0.642 1.00 97.81 91 ASP A C 1
ATOM 739 O O . ASP A 1 91 ? -10.181 10.740 -1.473 1.00 97.81 91 ASP A O 1
ATOM 743 N N . HIS A 1 92 ? -8.448 9.807 -0.397 1.00 97.31 92 HIS A N 1
ATOM 744 C CA . HIS A 1 92 ? -7.431 10.669 -0.989 1.00 97.31 92 HIS A CA 1
ATOM 745 C C . HIS A 1 92 ? -6.256 9.861 -1.526 1.00 97.31 92 HIS A C 1
ATOM 747 O O . HIS A 1 92 ? -5.781 8.932 -0.881 1.00 97.31 92 HIS A O 1
ATOM 753 N N . PHE A 1 93 ? -5.761 10.248 -2.701 1.00 98.25 93 PHE A N 1
ATOM 754 C CA . PHE A 1 93 ? -4.561 9.674 -3.299 1.00 98.25 93 PHE A CA 1
ATOM 755 C C . PHE A 1 93 ? -3.502 10.758 -3.509 1.00 98.25 93 PHE A C 1
ATOM 757 O O . PHE A 1 93 ? -3.720 11.729 -4.237 1.00 98.25 93 PHE A O 1
ATOM 764 N N . HIS A 1 94 ? -2.326 10.548 -2.926 1.00 98.06 94 HIS A N 1
ATOM 765 C CA . HIS A 1 94 ? -1.174 11.436 -2.991 1.00 98.06 94 HIS A CA 1
ATOM 766 C C . HIS A 1 94 ? 0.042 10.678 -3.540 1.00 98.06 94 HIS A C 1
ATOM 768 O O . HIS A 1 94 ? 0.842 10.118 -2.794 1.00 98.06 94 HIS A O 1
ATOM 774 N N . GLY A 1 95 ? 0.189 10.674 -4.868 1.00 97.56 95 GLY A N 1
ATOM 775 C CA . GLY A 1 95 ? 1.412 10.211 -5.533 1.00 97.56 95 GLY A CA 1
ATOM 776 C C . GLY A 1 95 ? 2.455 11.325 -5.546 1.00 97.56 95 GLY A C 1
ATOM 777 O O . GLY A 1 95 ? 2.330 12.256 -6.344 1.00 97.56 95 GLY A O 1
ATOM 778 N N . LEU A 1 96 ? 3.446 11.257 -4.662 1.00 96.88 96 LEU A N 1
ATOM 779 C CA . LEU A 1 96 ? 4.452 12.299 -4.442 1.00 96.88 96 LEU A CA 1
ATOM 780 C C . LEU A 1 96 ? 5.751 12.004 -5.202 1.00 96.88 96 LEU A C 1
ATOM 782 O O . LEU A 1 96 ? 6.082 10.848 -5.450 1.00 96.88 96 LEU A O 1
ATOM 786 N N . LYS A 1 97 ? 6.540 13.037 -5.522 1.00 96.12 97 LYS A N 1
ATOM 787 C CA . LYS A 1 97 ? 7.913 12.828 -6.014 1.00 96.12 97 LYS A CA 1
ATOM 788 C C . LYS A 1 97 ? 8.696 11.999 -4.990 1.00 96.12 97 LYS A C 1
ATOM 790 O O . LYS A 1 97 ? 8.567 12.230 -3.787 1.00 96.12 97 LYS A O 1
ATOM 795 N N . TYR A 1 98 ? 9.516 11.067 -5.468 1.00 96.69 98 TYR A N 1
ATOM 796 C CA . TYR A 1 98 ? 10.379 10.271 -4.602 1.00 96.69 98 TYR A CA 1
ATOM 797 C C . TYR A 1 98 ? 11.203 11.160 -3.659 1.00 96.69 98 TYR A C 1
ATOM 799 O O . TYR A 1 98 ? 11.820 12.134 -4.094 1.00 96.69 98 TYR A O 1
ATOM 807 N N . GLY A 1 99 ? 11.203 10.821 -2.369 1.00 95.44 99 GLY A N 1
ATOM 808 C CA . GLY A 1 99 ? 11.903 11.564 -1.320 1.00 95.44 99 GLY A CA 1
ATOM 809 C C . GLY A 1 99 ? 11.136 12.751 -0.725 1.00 95.44 99 GLY A C 1
ATOM 810 O O . GLY A 1 99 ? 11.607 13.318 0.256 1.00 95.44 99 GLY A O 1
ATOM 811 N N . ALA A 1 100 ? 9.973 13.132 -1.266 1.00 95.88 100 ALA A N 1
ATOM 812 C CA . ALA A 1 100 ? 9.161 14.205 -0.692 1.00 95.88 100 ALA A CA 1
ATOM 813 C C . ALA A 1 100 ? 8.580 13.816 0.681 1.00 95.88 100 ALA A C 1
ATOM 815 O O . ALA A 1 100 ? 8.195 12.666 0.903 1.00 95.88 100 ALA A O 1
ATOM 816 N N . THR A 1 101 ? 8.455 14.779 1.593 1.00 96.31 101 THR A N 1
ATOM 817 C CA . THR A 1 101 ? 7.898 14.551 2.933 1.00 96.31 101 THR A CA 1
ATOM 818 C C . THR A 1 101 ? 6.414 14.191 2.857 1.00 96.31 101 THR A C 1
ATOM 820 O O . THR A 1 101 ? 5.583 15.015 2.480 1.00 96.31 101 THR A O 1
ATOM 823 N N . LYS A 1 102 ? 6.047 12.970 3.266 1.00 97.00 102 LYS A N 1
ATOM 824 C CA . LYS A 1 102 ? 4.656 12.486 3.199 1.00 97.00 102 LYS A CA 1
ATOM 825 C C . LYS A 1 102 ? 3.677 13.320 4.027 1.00 97.00 102 LYS A C 1
ATOM 827 O O . LYS A 1 102 ? 2.564 13.576 3.579 1.00 97.00 102 LYS A O 1
ATOM 832 N N . ALA A 1 103 ? 4.103 13.802 5.196 1.00 95.81 103 ALA A N 1
ATOM 833 C CA . ALA A 1 103 ? 3.270 14.633 6.066 1.00 95.81 103 ALA A CA 1
ATOM 834 C C . ALA A 1 103 ? 2.811 15.946 5.398 1.00 95.81 103 ALA A C 1
ATOM 836 O O . ALA A 1 103 ? 1.762 16.480 5.757 1.00 95.81 103 ALA A O 1
ATOM 837 N N . ASP A 1 104 ? 3.552 16.473 4.414 1.00 95.19 104 ASP A N 1
ATOM 838 C CA . ASP A 1 104 ? 3.170 17.699 3.695 1.00 95.19 104 ASP A CA 1
ATOM 839 C C . ASP A 1 104 ? 1.874 17.512 2.894 1.00 95.19 104 ASP A C 1
ATOM 841 O O . ASP A 1 104 ? 1.115 18.466 2.721 1.00 95.19 104 ASP A O 1
ATOM 845 N N . ALA A 1 105 ? 1.588 16.282 2.453 1.00 95.12 105 ALA A N 1
ATOM 846 C CA . ALA A 1 105 ? 0.405 15.969 1.659 1.00 95.12 105 ALA A CA 1
ATOM 847 C C . ALA A 1 105 ? -0.909 16.097 2.448 1.00 95.12 105 ALA A C 1
ATOM 849 O O . ALA A 1 105 ? -1.952 16.348 1.846 1.00 95.12 105 ALA A O 1
ATOM 850 N N . VAL A 1 106 ? -0.863 15.940 3.778 1.00 95.06 106 VAL A N 1
ATOM 851 C CA . VAL A 1 106 ? -2.072 15.838 4.616 1.00 95.06 106 VAL A CA 1
ATOM 852 C C . VAL A 1 106 ? -2.117 16.790 5.808 1.00 95.06 106 VAL A C 1
ATOM 854 O O . VAL A 1 106 ? -3.194 16.988 6.361 1.00 95.06 106 VAL A O 1
ATOM 857 N N . ARG A 1 107 ? -1.019 17.462 6.181 1.00 92.62 107 ARG A N 1
ATOM 858 C CA . ARG A 1 107 ? -0.981 18.348 7.368 1.00 92.62 107 ARG A CA 1
ATOM 859 C C . ARG A 1 107 ? -1.990 19.499 7.373 1.00 92.62 107 ARG A C 1
ATOM 861 O O . ARG A 1 107 ? -2.287 20.040 8.427 1.00 92.62 107 ARG A O 1
ATOM 868 N N . ARG A 1 108 ? -2.492 19.910 6.201 1.00 91.00 108 ARG A N 1
ATOM 869 C CA . ARG A 1 108 ? -3.544 20.940 6.100 1.00 91.00 108 ARG A CA 1
ATOM 870 C C . ARG A 1 108 ? -4.950 20.387 6.353 1.00 91.00 108 ARG A C 1
ATOM 872 O O . ARG A 1 108 ? -5.864 21.174 6.556 1.00 91.00 108 ARG A O 1
ATOM 879 N N . LYS A 1 109 ? -5.121 19.064 6.300 1.00 88.56 109 LYS A N 1
ATOM 880 C CA . LYS A 1 109 ? -6.393 18.360 6.513 1.00 88.56 109 LYS A CA 1
ATOM 881 C C . LYS A 1 109 ? -6.465 17.670 7.869 1.00 88.56 109 LYS A C 1
ATOM 883 O O . LYS A 1 109 ? -7.512 17.691 8.497 1.00 88.56 109 LYS A O 1
ATOM 888 N N . ALA A 1 110 ? -5.368 17.065 8.315 1.00 88.25 110 ALA A N 1
ATOM 889 C CA . ALA A 1 110 ? -5.332 16.288 9.545 1.00 88.25 110 ALA A CA 1
ATOM 890 C C . ALA A 1 110 ? -4.288 16.846 10.516 1.00 88.25 110 ALA A C 1
ATOM 892 O O . ALA A 1 110 ? -3.104 16.927 10.185 1.00 88.25 110 ALA A O 1
ATOM 893 N N . SER A 1 111 ? -4.735 17.182 11.729 1.00 84.75 111 SER A N 1
ATOM 894 C CA . SER A 1 111 ? -3.869 17.512 12.868 1.00 84.75 111 SER A CA 1
ATOM 895 C C . SER A 1 111 ? -3.329 16.263 13.572 1.00 84.75 111 SER A C 1
ATOM 897 O O . SER A 1 111 ? -2.229 16.310 14.114 1.00 84.75 111 SER A O 1
ATOM 899 N N . LYS A 1 112 ? -4.078 15.146 13.531 1.00 93.12 112 LYS A N 1
ATOM 900 C CA . LYS A 1 112 ? -3.644 13.822 13.994 1.00 93.12 112 LYS A CA 1
ATOM 901 C C . LYS A 1 112 ? -3.912 12.746 12.934 1.00 93.12 112 LYS A C 1
ATOM 903 O O . LYS A 1 112 ? -5.046 12.576 12.476 1.00 93.12 112 LYS A O 1
ATOM 908 N N . ALA A 1 113 ? -2.877 12.007 12.550 1.00 96.62 113 ALA A N 1
ATOM 909 C CA . ALA A 1 113 ? -2.957 10.921 11.582 1.00 96.62 113 ALA A CA 1
ATOM 910 C C . ALA A 1 113 ? -1.977 9.792 11.926 1.00 96.62 113 ALA A C 1
ATOM 912 O O . ALA A 1 113 ? -0.837 10.051 12.319 1.00 96.62 113 ALA A O 1
ATOM 913 N N . ILE A 1 114 ? -2.430 8.549 11.755 1.00 98.06 114 ILE A N 1
ATOM 914 C CA . ILE A 1 114 ? -1.604 7.352 11.932 1.00 98.06 114 ILE A CA 1
ATOM 915 C C . ILE A 1 114 ? -1.025 6.976 10.572 1.00 98.06 114 ILE A C 1
ATOM 917 O O . ILE A 1 114 ? -1.779 6.824 9.610 1.00 98.06 114 ILE A O 1
ATOM 921 N N . LEU A 1 115 ? 0.296 6.847 10.484 1.00 98.56 115 LEU A N 1
ATOM 922 C CA . LEU A 1 115 ? 0.984 6.419 9.266 1.00 98.56 115 LEU A CA 1
ATOM 923 C C . LEU A 1 115 ? 1.278 4.919 9.308 1.00 98.56 115 LEU A C 1
ATOM 925 O O . LEU A 1 115 ? 1.903 4.443 10.249 1.00 98.56 115 LEU A O 1
ATOM 929 N N . ILE A 1 116 ? 0.919 4.199 8.253 1.00 98.69 116 ILE A N 1
ATOM 930 C CA . ILE A 1 116 ? 1.304 2.813 8.006 1.00 98.69 116 ILE A CA 1
ATOM 931 C C . ILE A 1 116 ? 2.320 2.833 6.864 1.00 98.69 116 ILE A C 1
ATOM 933 O O . ILE A 1 116 ? 1.973 3.191 5.737 1.00 98.69 116 ILE A O 1
ATOM 937 N N . ASP A 1 117 ? 3.579 2.512 7.160 1.00 98.56 117 ASP A N 1
ATOM 938 C CA . ASP A 1 117 ? 4.681 2.654 6.199 1.00 98.56 117 ASP A CA 1
ATOM 939 C C . ASP A 1 117 ? 5.834 1.706 6.541 1.00 98.56 117 ASP A C 1
ATOM 941 O O . ASP A 1 117 ? 6.279 1.644 7.691 1.00 98.56 117 ASP A O 1
ATOM 945 N N . ASP A 1 118 ? 6.342 0.966 5.560 1.00 98.06 118 ASP A N 1
ATOM 946 C CA . ASP A 1 118 ? 7.442 0.018 5.742 1.00 98.06 118 ASP A CA 1
ATOM 947 C C . ASP A 1 118 ? 8.810 0.705 5.920 1.00 98.06 118 ASP A C 1
ATOM 949 O O . ASP A 1 118 ? 9.726 0.152 6.551 1.00 98.06 118 ASP A O 1
ATOM 953 N N . ASN A 1 119 ? 8.949 1.954 5.478 1.00 97.69 119 ASN A N 1
ATOM 954 C CA . ASN A 1 119 ? 10.200 2.691 5.469 1.00 97.69 119 ASN A CA 1
ATOM 955 C C . ASN A 1 119 ? 10.469 3.396 6.807 1.00 97.69 119 ASN A C 1
ATOM 957 O O . ASN A 1 119 ? 9.816 4.373 7.183 1.00 97.69 119 ASN A O 1
ATOM 961 N N . LYS A 1 120 ? 11.508 2.933 7.518 1.00 97.69 120 LYS A N 1
ATOM 962 C CA . LYS A 1 120 ? 11.899 3.462 8.837 1.00 97.69 120 LYS A CA 1
ATOM 963 C C . LYS A 1 120 ? 12.124 4.972 8.828 1.00 97.69 120 LYS A C 1
ATOM 965 O O . LYS A 1 120 ? 11.604 5.657 9.701 1.00 97.69 120 LYS A O 1
ATOM 970 N N . LYS A 1 121 ? 12.830 5.492 7.822 1.00 97.06 121 LYS A N 1
ATOM 971 C CA . LYS A 1 121 ? 13.125 6.925 7.719 1.00 97.06 121 LYS A CA 1
ATOM 972 C C . LYS A 1 121 ? 11.850 7.753 7.544 1.00 97.06 121 LYS A C 1
ATOM 974 O O . LYS A 1 121 ? 11.761 8.857 8.072 1.00 97.06 121 LYS A O 1
ATOM 979 N N . VAL A 1 122 ? 10.870 7.238 6.799 1.00 97.75 122 VAL A N 1
ATOM 980 C CA . VAL A 1 122 ? 9.590 7.931 6.598 1.00 97.75 122 VAL A CA 1
ATOM 981 C C . VAL A 1 122 ? 8.779 7.953 7.892 1.00 97.75 122 VAL A C 1
ATOM 983 O O . VAL A 1 122 ? 8.251 9.007 8.241 1.00 97.75 122 VAL A O 1
ATOM 986 N N . ARG A 1 123 ? 8.748 6.841 8.639 1.00 98.25 123 ARG A N 1
ATOM 987 C CA . ARG A 1 123 ? 8.114 6.792 9.966 1.00 98.25 123 ARG A CA 1
ATOM 988 C C . ARG A 1 123 ? 8.774 7.740 10.966 1.00 98.25 123 ARG A C 1
ATOM 990 O O . ARG A 1 123 ? 8.080 8.489 11.637 1.00 98.25 123 ARG A O 1
ATOM 997 N N . GLU A 1 124 ? 10.102 7.764 11.034 1.00 97.19 124 GLU A N 1
ATOM 998 C CA . GLU A 1 124 ? 10.839 8.670 11.931 1.00 97.19 124 GLU A CA 1
ATOM 999 C C . GLU A 1 124 ? 10.594 10.152 11.608 1.00 97.19 124 GLU A C 1
ATOM 1001 O O . GLU A 1 124 ? 10.591 10.986 12.508 1.00 97.19 124 GLU A O 1
ATOM 1006 N N . GLY A 1 125 ? 10.348 10.480 10.336 1.00 95.69 125 GLY A N 1
ATOM 1007 C CA . GLY A 1 125 ? 9.978 11.828 9.897 1.00 95.69 125 GLY A CA 1
ATOM 1008 C C . GLY A 1 125 ? 8.485 12.158 10.013 1.00 95.69 125 GLY A C 1
ATOM 1009 O O . GLY A 1 125 ? 8.063 13.228 9.564 1.00 95.69 125 GLY A O 1
ATOM 1010 N N . TRP A 1 126 ? 7.659 11.257 10.552 1.00 97.12 126 TRP A N 1
ATOM 1011 C CA . TRP A 1 126 ? 6.229 11.489 10.720 1.00 97.12 126 TRP A CA 1
ATOM 1012 C C . TRP A 1 126 ? 5.933 12.109 12.085 1.00 97.12 126 TRP A C 1
ATOM 1014 O O . TRP A 1 126 ? 6.061 11.474 13.126 1.00 97.12 126 TRP A O 1
ATOM 1024 N N . HIS A 1 127 ? 5.491 13.366 12.072 1.00 94.38 127 HIS A N 1
ATOM 1025 C CA . HIS A 1 127 ? 5.179 14.130 13.287 1.00 94.38 127 HIS A CA 1
ATOM 1026 C C . HIS A 1 127 ? 3.700 14.535 13.376 1.00 94.38 127 HIS A C 1
ATOM 1028 O O . HIS A 1 127 ? 3.358 15.480 14.078 1.00 94.38 127 HIS A O 1
ATOM 1034 N N . LEU A 1 128 ? 2.817 13.838 12.649 1.00 95.62 128 LEU A N 1
ATOM 1035 C CA . LEU A 1 128 ? 1.362 14.035 12.728 1.00 95.62 128 LEU A CA 1
ATOM 1036 C C . LEU A 1 128 ? 0.678 13.010 13.642 1.00 95.62 128 LEU A C 1
ATOM 1038 O O . LEU A 1 128 ? -0.541 13.023 13.759 1.00 95.62 128 LEU A O 1
ATOM 1042 N N . GLY A 1 129 ? 1.416 12.104 14.280 1.00 95.69 129 GLY A N 1
ATOM 1043 C CA . GLY A 1 129 ? 0.840 11.092 15.158 1.00 95.69 129 GLY A CA 1
ATOM 1044 C C . GLY A 1 129 ? 1.656 9.811 15.179 1.00 95.69 129 GLY A C 1
ATOM 1045 O O . GLY A 1 129 ? 2.864 9.824 14.957 1.00 95.69 129 GLY A O 1
ATOM 1046 N N . GLU A 1 130 ? 0.973 8.711 15.467 1.00 96.50 130 GLU A N 1
ATOM 1047 C CA . GLU A 1 130 ? 1.574 7.386 15.586 1.00 96.50 130 GLU A CA 1
ATOM 1048 C C . GLU A 1 130 ? 1.999 6.829 14.222 1.00 96.50 130 GLU A C 1
ATOM 1050 O O . GLU A 1 130 ? 1.506 7.241 13.167 1.00 96.50 130 GLU A O 1
ATOM 1055 N N . THR A 1 131 ? 2.927 5.873 14.246 1.00 98.06 131 THR A N 1
ATOM 1056 C CA . THR A 1 131 ? 3.370 5.163 13.044 1.00 98.06 131 THR A CA 1
ATOM 1057 C C . THR A 1 131 ? 3.372 3.663 13.286 1.00 98.06 131 THR A C 1
ATOM 1059 O O . THR A 1 131 ? 3.758 3.207 14.362 1.00 98.06 131 THR A O 1
ATOM 1062 N N . ILE A 1 132 ? 2.972 2.901 12.274 1.00 98.25 132 ILE A N 1
ATOM 1063 C CA . ILE A 1 132 ? 2.887 1.444 12.283 1.00 98.25 132 ILE A CA 1
ATOM 1064 C C . ILE A 1 132 ? 3.836 0.901 11.223 1.00 98.25 132 ILE A C 1
ATOM 1066 O O . ILE A 1 132 ? 3.831 1.340 10.071 1.00 98.25 132 ILE A O 1
ATOM 1070 N N . ASN A 1 133 ? 4.666 -0.062 11.625 1.00 97.94 133 ASN A N 1
ATOM 1071 C CA . ASN A 1 133 ? 5.504 -0.820 10.708 1.00 97.94 133 ASN A CA 1
ATOM 1072 C C . ASN A 1 133 ? 4.791 -2.132 10.333 1.00 97.94 133 ASN A C 1
ATOM 1074 O O . ASN A 1 133 ? 4.794 -3.054 11.155 1.00 97.94 133 ASN A O 1
ATOM 1078 N N . PRO A 1 134 ? 4.253 -2.266 9.107 1.00 96.19 134 PRO A N 1
ATOM 1079 C CA . PRO A 1 134 ? 3.540 -3.473 8.678 1.00 96.19 134 PRO A CA 1
ATOM 1080 C C . PRO A 1 134 ? 4.444 -4.718 8.636 1.00 96.19 134 PRO A C 1
ATOM 1082 O O . PRO A 1 134 ? 3.959 -5.839 8.615 1.00 96.19 134 PRO A O 1
ATOM 1085 N N . LYS A 1 135 ? 5.775 -4.562 8.658 1.00 93.69 135 LYS A N 1
ATOM 1086 C CA . LYS A 1 135 ? 6.709 -5.702 8.676 1.00 93.69 135 LYS A CA 1
ATOM 1087 C C . LYS A 1 135 ? 6.888 -6.341 10.054 1.00 93.69 135 LYS A C 1
ATOM 1089 O O . LYS A 1 135 ? 7.504 -7.395 10.151 1.00 93.69 135 LYS A O 1
ATOM 1094 N N . THR A 1 136 ? 6.435 -5.682 11.118 1.00 95.56 136 THR A N 1
ATOM 1095 C CA . THR A 1 136 ? 6.612 -6.154 12.505 1.00 95.56 136 THR A CA 1
ATOM 1096 C C . THR A 1 136 ? 5.322 -6.120 13.320 1.00 95.56 136 THR A C 1
ATOM 1098 O O . THR A 1 136 ? 5.348 -6.435 14.503 1.00 95.56 136 THR A O 1
ATOM 1101 N N . CYS A 1 137 ? 4.213 -5.700 12.718 1.00 94.31 137 CYS A N 1
ATOM 1102 C CA . CYS A 1 137 ? 2.901 -5.599 13.338 1.00 94.31 137 CYS A CA 1
ATOM 1103 C C . CYS A 1 137 ? 1.881 -6.159 12.348 1.00 94.31 137 CYS A C 1
ATOM 1105 O O . CYS A 1 137 ? 1.928 -5.792 11.172 1.00 94.31 137 CYS A O 1
ATOM 1107 N N . ASP A 1 138 ? 0.998 -7.043 12.813 1.00 96.19 138 ASP A N 1
ATOM 1108 C CA . ASP A 1 138 ? -0.114 -7.518 11.997 1.00 96.19 138 ASP A CA 1
ATOM 1109 C C . ASP A 1 138 ? -1.069 -6.348 11.730 1.00 96.19 138 ASP A C 1
ATOM 1111 O O . ASP A 1 138 ? -1.663 -5.776 12.648 1.00 96.19 138 ASP A O 1
ATOM 1115 N N . LEU A 1 139 ? -1.160 -5.943 10.462 1.00 97.00 139 LEU A N 1
ATOM 1116 C CA . LEU A 1 139 ? -1.945 -4.781 10.074 1.00 97.00 139 LEU A CA 1
ATOM 1117 C C . LEU A 1 139 ? -3.446 -5.037 10.231 1.00 97.00 139 LEU A C 1
ATOM 1119 O O . LEU A 1 139 ? -4.181 -4.098 10.524 1.00 97.00 139 LEU A O 1
ATOM 1123 N N . ILE A 1 140 ? -3.909 -6.274 10.049 1.00 97.38 140 ILE A N 1
ATOM 1124 C CA . ILE A 1 140 ? -5.327 -6.618 10.187 1.00 97.38 140 ILE A CA 1
ATOM 1125 C C . ILE A 1 140 ? -5.724 -6.503 11.658 1.00 97.38 140 ILE A C 1
ATOM 1127 O O . ILE A 1 140 ? -6.704 -5.820 11.960 1.00 97.38 140 ILE A O 1
ATOM 1131 N N . ASP A 1 141 ? -4.932 -7.069 12.570 1.00 97.81 141 ASP A N 1
ATOM 1132 C CA . ASP A 1 141 ? -5.189 -6.972 14.013 1.00 97.81 141 ASP A CA 1
ATOM 1133 C C . ASP A 1 141 ? -5.121 -5.519 14.499 1.00 97.81 141 ASP A C 1
ATOM 1135 O O . ASP A 1 141 ? -5.984 -5.063 15.255 1.00 97.81 141 ASP A O 1
ATOM 1139 N N . PHE A 1 142 ? -4.132 -4.756 14.021 1.00 97.88 142 PHE A N 1
ATOM 1140 C CA . PHE A 1 142 ? -4.028 -3.333 14.334 1.00 97.88 142 PHE A CA 1
ATOM 1141 C C . PHE A 1 142 ? -5.278 -2.563 13.894 1.00 97.88 142 PHE A C 1
ATOM 1143 O O . PHE A 1 142 ? -5.866 -1.841 14.700 1.00 97.88 142 PHE A O 1
ATOM 1150 N N . LEU A 1 143 ? -5.710 -2.718 12.639 1.00 97.88 143 LEU A N 1
ATOM 1151 C CA . LEU A 1 143 ? -6.894 -2.022 12.130 1.00 97.88 143 LEU A CA 1
ATOM 1152 C C . LEU A 1 143 ? -8.166 -2.459 12.862 1.00 97.88 143 LEU A C 1
ATOM 1154 O O . LEU A 1 143 ? -9.021 -1.618 13.132 1.00 97.88 143 LEU A O 1
ATOM 1158 N N . ALA A 1 144 ? -8.278 -3.738 13.226 1.00 97.88 144 ALA A N 1
ATOM 1159 C CA . ALA A 1 144 ? -9.388 -4.241 14.025 1.00 97.88 144 ALA A CA 1
ATOM 1160 C C . ALA A 1 144 ? -9.440 -3.598 15.421 1.00 97.88 144 ALA A C 1
ATOM 1162 O O . ALA A 1 144 ? -10.529 -3.310 15.903 1.00 97.88 144 ALA A O 1
ATOM 1163 N N . SER A 1 145 ? -8.291 -3.302 16.038 1.00 97.50 145 SER A N 1
ATOM 1164 C CA . SER A 1 145 ? -8.223 -2.627 17.347 1.00 97.50 145 SER A CA 1
ATOM 1165 C C . SER A 1 145 ? -8.680 -1.160 17.351 1.00 97.50 145 SER A C 1
ATOM 1167 O O . SER A 1 145 ? -8.852 -0.580 18.422 1.00 97.50 145 SER A O 1
ATOM 1169 N N . LEU A 1 146 ? -8.846 -0.546 16.174 1.00 97.25 146 LEU A N 1
ATOM 1170 C CA . LEU A 1 146 ? -9.284 0.848 16.026 1.00 97.25 146 LEU A CA 1
ATOM 1171 C C . LEU A 1 146 ? -10.811 1.001 15.895 1.00 97.25 146 LEU A C 1
ATOM 1173 O O . LEU A 1 146 ? -11.291 2.137 15.803 1.00 97.25 146 LEU A O 1
ATOM 1177 N N . LEU A 1 147 ? -11.544 -0.116 15.826 1.00 94.50 147 LEU A N 1
ATOM 1178 C CA . LEU A 1 147 ? -13.009 -0.185 15.814 1.00 94.50 147 LEU A CA 1
ATOM 1179 C C . LEU A 1 147 ? -13.567 -0.241 17.239 1.00 94.50 147 LEU A C 1
ATOM 1181 O O . LEU A 1 147 ? -14.607 0.418 17.459 1.00 94.50 147 LEU A O 1
#

Organism: Trichuris trichiura (NCBI:txid36087)

pLDDT: mean 96.97, std 2.46, range [83.88, 98.75]

Radius of gyration: 14.58 Å; chains: 1; bounding box: 34×32×36 Å